Protein AF-A0A354WRD9-F1 (afdb_monomer)

Secondary structure (DSSP, 8-state):
-----SHHHHHHHHHHHHHHHHHHHHHHTGGG-----TT---SPPHHHHHHHHHHHHHTSS--EEEEES--SSHHHHHHHHHHHHHTT-EEEEETHHHHHHHHTT---BGGGTEEEEESSGGGGHHHHHHHHHHHHHTS-PPTT----

Solvent-accessible surface area (backbone atoms only — not comparable to full-atom values): 8241 Å² total; per-residue (Å²): 127,69,91,54,100,43,72,68,39,51,50,55,47,48,54,53,48,48,52,51,23,44,52,57,54,56,60,50,47,49,96,78,45,76,81,55,56,86,83,32,59,40,74,72,50,73,67,57,50,58,67,45,47,63,39,49,75,72,49,66,27,72,45,75,46,82,46,72,40,58,51,96,52,44,66,58,40,38,52,51,54,51,54,41,40,74,67,41,21,36,34,36,24,15,18,51,32,38,54,34,29,49,77,71,66,50,79,72,32,76,95,65,32,29,34,32,23,27,66,51,73,50,39,52,39,37,60,52,52,42,58,55,47,46,39,42,72,75,63,63,48,59,91,86,68,77,88,121

Mean predicted aligned error: 3.72 Å

Sequence (148 aa):
MTRNNRLHDAFESGIASALCAEFLEALKYLHGAEPYAEPEMGHLTDAFVRNLGVPLVTGDIPGVAVIIGGAEDPAETVALAKSYQAQGILVTLTGDSIKHCFDAGMKLGENVRVVPLGYEMQSVIHVVSVAVRAALIFGNVTPGDFAS

Foldseek 3Di:
DDPDPDPVVVVVVVVVVLVVLVVVLVVCCPPNHPNDDPPADAADDPVLLVVVQVCCVVCLAVEEAEAEAADPDLVVLLVVLVVSLVVSHQYEYEACSVVSNVVVVHDEDPVSSYHYQYNDRSSSSNVVVSVVVNCVPVVVDDPPPPPD

Structure (mmCIF, N/CA/C/O backbone):
data_AF-A0A354WRD9-F1
#
_entry.id   AF-A0A354WRD9-F1
#
loop_
_atom_site.group_PDB
_atom_site.id
_atom_site.type_symbol
_atom_site.label_atom_id
_atom_site.label_alt_id
_atom_site.label_comp_id
_atom_site.label_asym_id
_atom_site.label_entity_id
_atom_site.label_seq_id
_atom_site.pdbx_PDB_ins_code
_atom_site.Cartn_x
_atom_site.Cartn_y
_atom_site.Cartn_z
_atom_site.occupancy
_atom_site.B_iso_or_equiv
_atom_site.auth_seq_id
_atom_site.auth_comp_id
_atom_site.auth_asym_id
_atom_site.auth_atom_id
_atom_site.pdbx_PDB_model_num
ATOM 1 N N . MET A 1 1 ? 26.420 0.449 -1.248 1.00 60.06 1 MET A N 1
ATOM 2 C CA . MET A 1 1 ? 25.764 1.711 -0.853 1.00 60.06 1 MET A CA 1
ATOM 3 C C . MET A 1 1 ? 26.837 2.751 -0.604 1.00 60.06 1 MET A C 1
ATOM 5 O O . MET A 1 1 ? 27.723 2.525 0.218 1.00 60.06 1 MET A O 1
ATOM 9 N N . THR A 1 2 ? 26.822 3.827 -1.379 1.00 69.94 2 THR A N 1
ATOM 10 C CA . THR A 1 2 ? 27.725 4.968 -1.222 1.00 69.94 2 THR A CA 1
ATOM 11 C C . THR A 1 2 ? 27.353 5.715 0.063 1.00 69.94 2 THR A C 1
ATOM 13 O O . THR A 1 2 ? 26.193 6.007 0.312 1.00 69.94 2 THR A O 1
ATOM 16 N N . ARG A 1 3 ? 28.327 5.978 0.943 1.00 77.62 3 ARG A N 1
ATOM 17 C CA . ARG A 1 3 ? 28.104 6.647 2.247 1.00 77.62 3 ARG A CA 1
ATOM 18 C C . ARG A 1 3 ? 28.240 8.171 2.163 1.00 77.62 3 ARG A C 1
ATOM 20 O O . ARG A 1 3 ? 28.581 8.825 3.143 1.00 77.62 3 ARG A O 1
ATOM 27 N N . ASN A 1 4 ? 28.064 8.723 0.969 1.00 86.00 4 ASN A N 1
ATOM 28 C CA . ASN A 1 4 ? 28.227 10.145 0.722 1.00 86.00 4 ASN A CA 1
ATOM 29 C C . ASN A 1 4 ? 26.901 10.860 0.986 1.00 86.00 4 ASN A C 1
ATOM 31 O O . ASN A 1 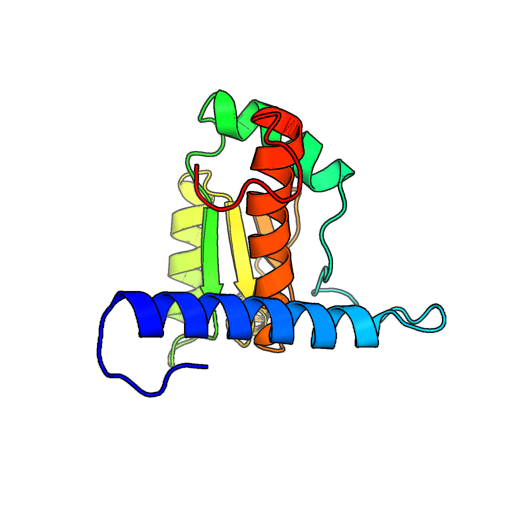4 ? 25.838 10.368 0.625 1.00 86.00 4 ASN A O 1
ATOM 35 N N . ASN A 1 5 ? 26.964 12.060 1.558 1.00 88.81 5 ASN A N 1
ATOM 36 C CA . ASN A 1 5 ? 25.773 12.864 1.832 1.00 88.81 5 ASN A CA 1
ATOM 37 C C . ASN A 1 5 ? 25.369 13.687 0.597 1.00 88.81 5 ASN A C 1
ATOM 39 O O . ASN A 1 5 ? 25.329 14.916 0.653 1.00 88.81 5 ASN A O 1
ATOM 43 N N . ARG A 1 6 ? 25.124 13.026 -0.543 1.00 92.94 6 ARG A N 1
ATOM 44 C CA . ARG A 1 6 ? 24.565 13.665 -1.745 1.00 92.94 6 ARG A CA 1
ATOM 45 C C . ARG A 1 6 ? 23.190 13.092 -2.056 1.00 92.94 6 ARG A C 1
ATOM 47 O O . ARG A 1 6 ? 22.888 11.951 -1.729 1.00 92.94 6 ARG A O 1
ATOM 54 N N . LEU A 1 7 ? 22.374 13.893 -2.737 1.00 92.12 7 LEU A N 1
ATOM 55 C CA . LEU A 1 7 ? 20.997 13.534 -3.070 1.00 92.12 7 LEU A CA 1
ATOM 56 C C . LEU A 1 7 ? 20.901 12.223 -3.869 1.00 92.12 7 LEU A C 1
ATOM 58 O O . LEU A 1 7 ? 20.078 11.374 -3.549 1.00 92.12 7 LEU A O 1
ATOM 62 N N . HIS A 1 8 ? 21.770 12.038 -4.866 1.00 90.50 8 HIS A N 1
ATOM 63 C CA . HIS A 1 8 ? 21.810 10.805 -5.656 1.00 90.50 8 HIS A CA 1
ATOM 64 C C . HIS A 1 8 ? 22.080 9.570 -4.784 1.00 90.50 8 HIS A C 1
ATOM 66 O O . HIS A 1 8 ? 21.358 8.586 -4.880 1.00 90.50 8 HIS A O 1
ATOM 72 N N . ASP A 1 9 ? 23.048 9.650 -3.869 1.00 92.06 9 ASP A N 1
ATOM 73 C CA . ASP A 1 9 ? 23.394 8.541 -2.974 1.00 92.06 9 ASP A CA 1
ATOM 74 C C . ASP A 1 9 ? 22.236 8.178 -2.022 1.00 92.06 9 ASP A C 1
ATOM 76 O O . ASP A 1 9 ? 22.028 7.004 -1.701 1.00 92.06 9 ASP A O 1
ATOM 80 N N . ALA A 1 10 ? 21.443 9.172 -1.601 1.00 92.44 10 ALA A N 1
ATOM 81 C CA . ALA A 1 10 ? 20.232 8.948 -0.816 1.00 92.44 10 ALA A CA 1
ATOM 82 C C . ALA A 1 10 ? 19.139 8.228 -1.628 1.00 92.44 10 ALA A C 1
ATOM 84 O O . ALA A 1 10 ? 18.525 7.296 -1.108 1.00 92.44 10 ALA A O 1
ATOM 85 N N . PHE A 1 11 ? 18.934 8.594 -2.901 1.00 91.94 11 PHE A N 1
ATOM 86 C CA . PHE A 1 11 ? 18.001 7.888 -3.790 1.00 91.94 11 PHE A CA 1
ATOM 87 C C . PHE A 1 11 ? 18.424 6.436 -4.039 1.00 91.94 11 PHE A C 1
ATOM 89 O O . PHE A 1 11 ? 17.612 5.532 -3.852 1.00 91.94 11 PHE A O 1
ATOM 96 N N . GLU A 1 12 ? 19.697 6.198 -4.363 1.00 92.50 12 GLU A N 1
ATOM 97 C CA . GLU A 1 12 ? 20.256 4.847 -4.539 1.00 92.50 12 GLU A CA 1
ATOM 98 C C . GLU A 1 12 ? 20.089 3.989 -3.275 1.00 92.50 12 GLU A C 1
ATOM 100 O O . GLU A 1 12 ? 19.733 2.812 -3.338 1.00 92.50 12 GLU A O 1
ATOM 105 N N . SER A 1 13 ? 20.284 4.586 -2.096 1.00 94.12 13 SER A N 1
ATOM 106 C CA . SER A 1 13 ? 20.060 3.902 -0.815 1.00 94.12 13 SER A CA 1
ATOM 107 C C . SER A 1 13 ? 18.575 3.599 -0.563 1.00 94.12 13 SER A C 1
ATOM 109 O O . SER A 1 13 ? 18.242 2.557 0.007 1.00 94.12 13 SER A O 1
ATOM 111 N N . GLY A 1 14 ? 17.672 4.473 -1.016 1.00 94.12 14 GLY A N 1
ATOM 112 C CA . GLY A 1 14 ? 16.226 4.246 -0.990 1.00 94.12 14 GLY A CA 1
ATOM 113 C C 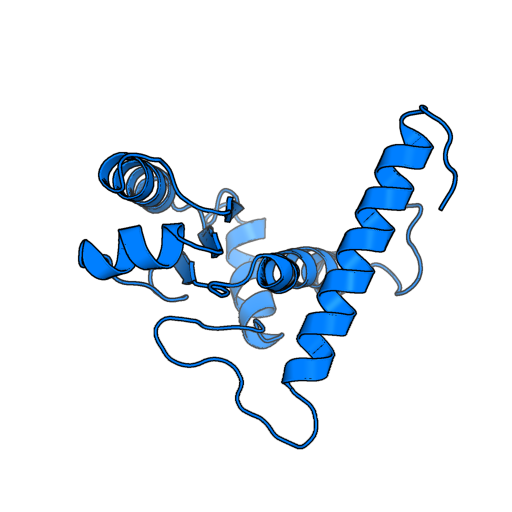. GLY A 1 14 ? 15.800 3.082 -1.888 1.00 94.12 14 GLY A C 1
ATOM 114 O O . GLY A 1 14 ? 15.078 2.196 -1.436 1.00 94.12 14 GLY A O 1
ATOM 115 N N . ILE A 1 15 ? 16.316 3.023 -3.120 1.00 94.25 15 ILE A N 1
ATOM 116 C CA . ILE A 1 15 ? 16.084 1.909 -4.057 1.00 94.25 15 ILE A CA 1
ATOM 117 C C . ILE A 1 15 ? 16.603 0.598 -3.462 1.00 94.25 15 ILE A C 1
ATOM 119 O O . ILE A 1 15 ? 15.889 -0.403 -3.450 1.00 94.25 15 ILE A O 1
ATOM 123 N N . ALA A 1 16 ? 17.811 0.609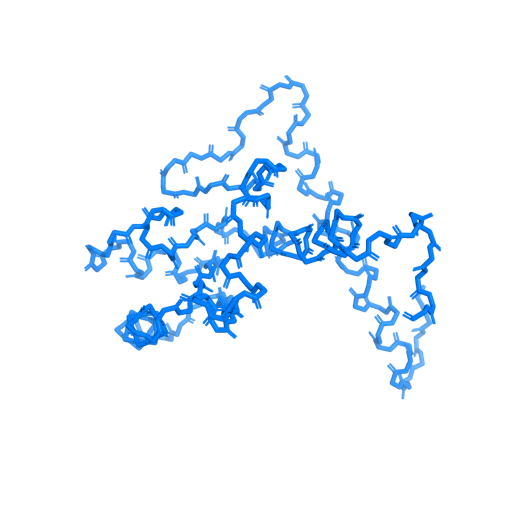 -2.891 1.00 95.12 16 ALA A N 1
ATOM 124 C CA . ALA A 1 16 ? 18.357 -0.558 -2.204 1.00 95.12 16 ALA A CA 1
ATOM 125 C C . ALA A 1 16 ? 17.451 -1.024 -1.050 1.00 95.12 16 ALA A C 1
ATOM 127 O O . ALA A 1 16 ? 17.269 -2.224 -0.859 1.00 95.12 16 ALA A O 1
ATOM 128 N N . SER A 1 17 ? 16.842 -0.093 -0.310 1.00 96.06 17 SER A N 1
ATOM 129 C CA . SER A 1 17 ? 15.900 -0.418 0.769 1.00 96.06 17 SER A CA 1
ATOM 130 C C . SER A 1 17 ? 14.602 -1.034 0.240 1.00 96.06 17 SER A C 1
ATOM 132 O O . SER A 1 17 ? 14.117 -2.001 0.824 1.00 96.06 17 SER A O 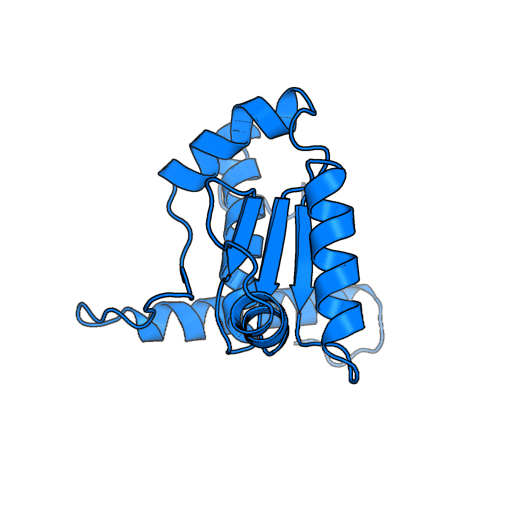1
ATOM 134 N N . ALA A 1 18 ? 14.074 -0.537 -0.882 1.00 96.38 18 ALA A N 1
ATOM 135 C CA . ALA A 1 18 ? 12.910 -1.124 -1.545 1.00 96.38 18 ALA A CA 1
ATOM 136 C C . ALA A 1 18 ? 13.195 -2.560 -2.025 1.00 96.38 18 ALA A C 1
ATOM 138 O O . ALA A 1 18 ? 12.406 -3.461 -1.760 1.00 96.38 18 ALA A O 1
ATOM 139 N N . LEU A 1 19 ? 14.361 -2.805 -2.632 1.00 96.19 19 LEU A N 1
ATOM 140 C CA . LEU A 1 19 ? 14.782 -4.154 -3.031 1.00 96.19 19 LEU A CA 1
ATOM 141 C C . LEU A 1 19 ? 14.933 -5.091 -1.825 1.00 96.19 19 LEU A C 1
ATOM 143 O O . LEU A 1 19 ? 14.494 -6.237 -1.869 1.00 96.19 19 LEU A O 1
ATOM 147 N N . CYS A 1 20 ? 15.511 -4.609 -0.721 1.00 97.56 20 CYS A N 1
ATOM 148 C CA . CYS A 1 20 ? 15.577 -5.376 0.524 1.00 97.56 20 CYS A CA 1
ATOM 149 C C . CYS A 1 20 ? 14.180 -5.722 1.056 1.00 97.56 20 CYS A C 1
ATOM 151 O O . CYS A 1 20 ? 13.962 -6.856 1.476 1.00 97.56 20 CYS A O 1
ATOM 153 N N . ALA A 1 21 ? 13.240 -4.774 1.024 1.00 98.00 21 ALA A N 1
ATOM 154 C CA . ALA A 1 21 ? 11.855 -5.019 1.410 1.00 98.00 21 ALA A CA 1
ATOM 155 C C . ALA A 1 21 ? 11.204 -6.086 0.515 1.00 98.00 21 ALA A C 1
ATOM 157 O O . ALA A 1 21 ? 10.552 -6.990 1.031 1.00 98.00 21 ALA A O 1
ATOM 158 N N . GLU A 1 22 ? 11.448 -6.044 -0.798 1.00 98.00 22 GLU A N 1
ATOM 159 C CA . GLU A 1 22 ? 10.936 -7.044 -1.739 1.00 98.00 22 GLU A CA 1
ATOM 160 C C . GLU A 1 22 ? 11.519 -8.432 -1.481 1.00 98.00 22 GLU A C 1
ATOM 162 O O . GLU A 1 22 ? 10.783 -9.415 -1.490 1.00 98.00 22 GLU A O 1
ATOM 167 N N . PHE A 1 23 ? 12.817 -8.527 -1.178 1.00 97.75 23 PHE A N 1
ATOM 168 C CA . PHE A 1 23 ? 13.424 -9.797 -0.789 1.00 97.75 23 PHE A CA 1
ATOM 169 C C . PHE A 1 23 ? 12.809 -10.350 0.495 1.00 97.75 23 PHE A C 1
ATOM 171 O O . PHE A 1 23 ? 12.454 -11.525 0.533 1.00 97.75 23 PHE A O 1
ATOM 178 N N . LEU A 1 24 ? 12.658 -9.522 1.532 1.00 97.50 24 LEU A N 1
ATOM 179 C CA . LEU A 1 24 ? 12.046 -9.948 2.791 1.00 97.50 24 LEU A CA 1
ATOM 180 C C . LEU A 1 24 ? 10.606 -10.423 2.585 1.00 97.50 24 LEU A C 1
ATOM 182 O O . LEU A 1 24 ? 10.235 -11.462 3.123 1.00 97.50 24 LEU A O 1
ATOM 186 N N . GLU A 1 25 ? 9.820 -9.707 1.783 1.00 97.94 25 GLU A N 1
ATOM 187 C CA . GLU A 1 25 ? 8.458 -10.115 1.444 1.00 97.94 25 GLU A CA 1
ATOM 188 C C . GLU A 1 25 ? 8.429 -11.405 0.620 1.00 97.94 25 GLU A C 1
ATOM 190 O O . GLU A 1 25 ? 7.704 -12.331 0.966 1.00 97.94 25 GLU A O 1
ATOM 195 N N . ALA A 1 26 ? 9.266 -11.540 -0.410 1.00 97.25 26 ALA A N 1
ATOM 196 C CA . ALA A 1 26 ? 9.339 -12.759 -1.215 1.00 97.25 26 ALA A CA 1
ATOM 197 C C . ALA A 1 26 ? 9.687 -13.998 -0.371 1.00 97.25 26 ALA A C 1
ATOM 199 O O . ALA A 1 26 ? 9.128 -15.075 -0.591 1.00 97.25 26 ALA A O 1
ATOM 200 N N . LEU A 1 27 ? 10.566 -13.848 0.6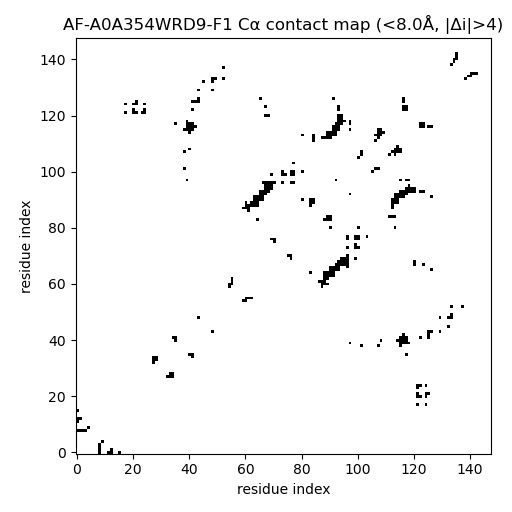29 1.00 97.25 27 LEU A N 1
ATOM 201 C CA . LEU A 1 27 ? 10.911 -14.928 1.556 1.00 97.25 27 LEU A CA 1
ATOM 202 C C . LEU A 1 27 ? 9.701 -15.427 2.363 1.00 97.25 27 LEU A C 1
ATOM 204 O O . LEU A 1 27 ? 9.636 -16.621 2.654 1.00 97.25 27 LEU A O 1
ATOM 208 N N . LYS A 1 28 ? 8.727 -14.562 2.683 1.00 97.00 28 LYS A N 1
ATOM 209 C CA . LYS A 1 28 ? 7.514 -14.959 3.421 1.00 97.00 28 LYS A CA 1
ATOM 210 C C . LYS A 1 28 ? 6.619 -15.923 2.642 1.00 97.00 28 LYS A C 1
ATOM 212 O O . LYS A 1 28 ? 5.911 -16.708 3.260 1.00 97.00 28 LYS A O 1
ATOM 217 N N . TYR A 1 29 ? 6.656 -15.876 1.311 1.00 96.50 29 TYR A N 1
ATOM 218 C CA . TYR A 1 29 ? 5.827 -16.712 0.431 1.00 96.50 29 TYR A CA 1
ATOM 219 C C . TYR A 1 29 ? 6.512 -18.019 0.001 1.00 96.50 29 TYR A C 1
ATOM 221 O O . TYR A 1 29 ? 5.962 -18.789 -0.792 1.00 96.50 29 TYR A O 1
ATOM 229 N N . LEU A 1 30 ? 7.725 -18.300 0.488 1.00 95.56 30 LEU A N 1
ATOM 230 C CA . LEU A 1 30 ? 8.421 -19.536 0.143 1.00 95.56 30 LEU A CA 1
ATOM 231 C C . LEU A 1 30 ? 7.668 -20.777 0.638 1.00 95.56 30 LEU A C 1
ATOM 233 O O . LEU A 1 30 ? 6.922 -20.749 1.612 1.00 95.56 30 LEU A O 1
ATOM 237 N N . HIS A 1 31 ? 7.903 -21.900 -0.042 1.00 95.06 31 HIS A N 1
ATOM 238 C CA . HIS A 1 31 ? 7.375 -23.219 0.330 1.00 95.06 31 HIS A CA 1
ATOM 239 C C . HIS A 1 31 ? 5.839 -23.322 0.387 1.00 95.06 31 HIS A C 1
ATOM 241 O O . HIS A 1 31 ? 5.315 -24.223 1.036 1.00 95.06 31 HIS A O 1
ATOM 247 N N . GLY A 1 32 ? 5.124 -22.443 -0.326 1.00 90.25 32 GLY A N 1
ATOM 248 C CA . GLY A 1 32 ? 3.659 -22.450 -0.372 1.00 90.25 32 GLY A CA 1
AT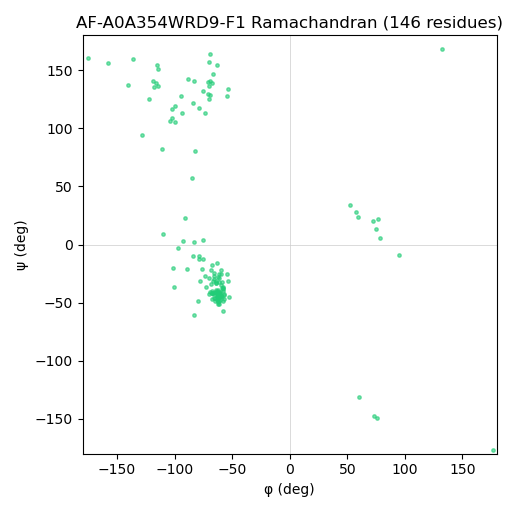OM 249 C C . GLY A 1 32 ? 3.005 -21.868 0.880 1.00 90.25 32 GLY A C 1
ATOM 250 O O . GLY A 1 32 ? 1.863 -22.205 1.174 1.00 90.25 32 GLY A O 1
ATOM 251 N N . ALA A 1 33 ? 3.731 -21.040 1.633 1.00 95.50 33 ALA A N 1
ATOM 252 C CA . ALA A 1 33 ? 3.176 -20.322 2.768 1.00 95.50 33 ALA A CA 1
ATOM 253 C C . ALA A 1 33 ? 2.131 -19.282 2.325 1.00 95.50 33 ALA A C 1
ATOM 255 O O . ALA A 1 33 ? 2.265 -18.647 1.278 1.00 95.50 33 ALA A O 1
ATOM 256 N N . GLU A 1 34 ? 1.127 -19.075 3.176 1.00 95.44 34 GLU A N 1
ATOM 257 C CA . GLU A 1 34 ? 0.129 -18.007 3.071 1.00 95.44 34 GLU A CA 1
ATOM 258 C C . GLU A 1 34 ? 0.382 -17.006 4.213 1.00 95.44 34 GLU A C 1
ATOM 260 O O . GLU A 1 34 ? -0.209 -17.128 5.286 1.00 95.44 34 GLU A O 1
ATOM 265 N N . PRO A 1 35 ? 1.340 -16.070 4.055 1.00 95.81 35 PRO A N 1
ATOM 266 C CA . PRO A 1 35 ? 1.821 -15.249 5.168 1.00 95.81 35 PRO A CA 1
ATOM 267 C C . PRO A 1 35 ? 0.860 -14.135 5.595 1.00 95.81 35 PRO A C 1
ATOM 269 O O . PRO A 1 35 ? 1.068 -13.539 6.648 1.00 95.81 35 PRO A O 1
ATOM 272 N N . TYR A 1 36 ? -0.166 -13.849 4.794 1.00 96.94 36 TYR A N 1
ATOM 273 C CA . TYR A 1 36 ? -1.153 -12.809 5.060 1.00 96.94 36 TYR A CA 1
ATOM 274 C C . TYR A 1 36 ? -2.546 -13.408 5.186 1.00 96.94 36 TYR A C 1
ATOM 276 O O . TYR A 1 36 ? -2.923 -14.299 4.425 1.00 96.94 36 TYR A O 1
ATOM 284 N N . ALA A 1 37 ? -3.307 -12.880 6.138 1.00 94.94 37 ALA A N 1
ATOM 285 C CA . ALA A 1 37 ? -4.696 -13.229 6.378 1.00 94.94 37 ALA A CA 1
ATOM 286 C C . ALA A 1 37 ? -5.512 -11.956 6.618 1.00 94.94 37 ALA A C 1
ATOM 288 O O . ALA A 1 37 ? -4.963 -10.917 6.988 1.00 94.94 37 ALA A O 1
ATOM 289 N N . GLU A 1 38 ? -6.831 -12.047 6.442 1.00 92.50 38 GLU A N 1
ATOM 290 C CA . GLU A 1 38 ? -7.715 -10.901 6.646 1.00 92.50 38 GLU A CA 1
ATOM 291 C C . GLU A 1 38 ? -7.506 -10.264 8.041 1.00 92.50 38 GLU A C 1
ATOM 293 O O . GLU A 1 38 ? -7.448 -10.979 9.046 1.00 92.50 38 GLU A O 1
ATOM 298 N N . PRO A 1 39 ? -7.408 -8.924 8.130 1.00 94.56 39 PRO A N 1
ATOM 299 C CA . PRO A 1 39 ? -7.738 -7.963 7.079 1.00 94.56 39 PRO A CA 1
ATOM 300 C C . PRO A 1 39 ? -6.629 -7.707 6.050 1.00 94.56 39 PRO A C 1
ATOM 302 O O . PRO A 1 39 ? -6.918 -7.048 5.063 1.00 94.56 39 PRO A O 1
ATOM 305 N N . GLU A 1 40 ? -5.397 -8.176 6.247 1.00 96.94 40 GLU A N 1
ATOM 306 C CA . GLU A 1 40 ? -4.262 -7.906 5.355 1.00 96.94 40 GLU A CA 1
ATOM 307 C C . GLU A 1 40 ? -4.411 -8.618 4.002 1.00 96.94 40 GLU A C 1
ATOM 309 O O . GLU A 1 40 ? -4.846 -9.766 3.928 1.00 96.94 40 GLU A O 1
ATOM 314 N N . MET A 1 41 ? -4.020 -7.943 2.919 1.00 96.81 41 MET A N 1
ATOM 315 C CA . MET A 1 41 ? -4.060 -8.503 1.563 1.00 96.81 41 MET A CA 1
ATOM 316 C C . MET A 1 41 ? -2.694 -8.980 1.060 1.00 96.81 41 MET A C 1
ATOM 318 O O . MET A 1 41 ? -2.645 -9.775 0.123 1.00 96.81 41 MET A O 1
ATOM 322 N N . GLY A 1 42 ? -1.587 -8.504 1.636 1.00 97.06 42 GLY A N 1
ATOM 323 C CA . GLY A 1 42 ? -0.249 -8.851 1.173 1.00 97.06 42 GLY A CA 1
ATOM 324 C C . GLY A 1 42 ? 0.002 -8.434 -0.280 1.00 97.06 42 GLY A C 1
ATOM 325 O O . GLY A 1 42 ? -0.249 -7.293 -0.682 1.00 97.06 42 GLY A O 1
ATOM 326 N N . HIS A 1 43 ? 0.531 -9.364 -1.078 1.00 96.88 43 HIS A N 1
ATOM 327 C CA . HIS A 1 43 ? 0.907 -9.107 -2.461 1.00 96.88 43 HIS A CA 1
ATOM 328 C C . HIS A 1 43 ? -0.320 -8.903 -3.360 1.00 96.88 43 HIS A C 1
ATOM 330 O O . HIS A 1 43 ? -1.181 -9.770 -3.499 1.00 96.88 43 HIS A O 1
ATOM 336 N N . LEU A 1 44 ? -0.352 -7.767 -4.057 1.00 96.31 44 LEU A N 1
ATOM 337 C CA . LEU A 1 44 ? -1.422 -7.420 -4.990 1.00 96.31 44 LEU A CA 1
ATOM 338 C C . LEU A 1 44 ? -1.161 -8.045 -6.365 1.00 96.31 44 LEU A C 1
ATOM 340 O O . LEU A 1 44 ? -0.139 -7.772 -6.992 1.00 96.31 44 LEU A O 1
ATOM 344 N N . THR A 1 45 ? -2.085 -8.866 -6.859 1.00 95.88 45 THR A N 1
ATOM 345 C CA . THR A 1 45 ? -1.904 -9.639 -8.102 1.00 95.88 45 THR A CA 1
ATOM 346 C C . THR A 1 45 ? -1.883 -8.772 -9.368 1.00 95.88 45 THR A C 1
ATOM 348 O O . THR A 1 45 ? -2.334 -7.629 -9.380 1.00 95.88 45 THR A O 1
ATOM 351 N N . ASP A 1 46 ? -1.412 -9.320 -10.488 1.00 96.06 46 ASP A N 1
ATOM 352 C CA . ASP A 1 46 ? -1.479 -8.629 -11.786 1.00 96.06 46 ASP A CA 1
ATOM 353 C C . ASP A 1 46 ? -2.916 -8.330 -12.232 1.00 96.06 46 ASP A C 1
ATOM 355 O O . ASP A 1 46 ? -3.153 -7.345 -12.931 1.00 96.06 46 ASP A O 1
ATOM 359 N N . ALA A 1 47 ? -3.886 -9.152 -11.818 1.00 94.94 47 ALA A N 1
ATOM 360 C CA . ALA A 1 47 ? -5.299 -8.886 -12.066 1.00 94.94 47 ALA A CA 1
ATOM 361 C C . ALA A 1 47 ? -5.744 -7.589 -11.371 1.00 94.94 47 ALA A C 1
ATOM 363 O O . ALA A 1 47 ? -6.372 -6.747 -12.011 1.00 94.94 47 ALA A O 1
ATOM 364 N N . PHE A 1 48 ? -5.327 -7.380 -10.117 1.00 94.56 48 PHE A N 1
ATOM 365 C CA . PHE A 1 48 ? -5.555 -6.129 -9.390 1.00 94.56 48 PHE A CA 1
ATOM 366 C C . PHE A 1 48 ? -4.956 -4.929 -10.144 1.00 94.56 48 PHE A C 1
ATOM 368 O O . PHE A 1 48 ? -5.644 -3.941 -10.392 1.00 94.56 48 PHE A O 1
ATOM 375 N N . VAL A 1 49 ? -3.698 -5.020 -10.599 1.00 94.56 49 VAL A N 1
ATOM 376 C CA . VAL A 1 49 ? -3.047 -3.925 -11.355 1.00 94.56 49 VAL A CA 1
ATOM 377 C C . VAL A 1 49 ? -3.801 -3.615 -12.652 1.00 94.56 49 VAL A C 1
ATOM 379 O O . VAL A 1 49 ? -3.998 -2.451 -13.000 1.00 94.56 49 VAL A O 1
ATOM 382 N N . ARG A 1 50 ? -4.271 -4.648 -13.361 1.00 93.94 50 ARG A N 1
ATOM 383 C CA . ARG A 1 50 ? -5.066 -4.489 -14.588 1.00 93.94 50 ARG A CA 1
ATOM 384 C C . ARG A 1 50 ? -6.403 -3.801 -14.326 1.00 93.94 50 ARG A C 1
ATOM 386 O O . ARG A 1 50 ? -6.787 -2.945 -15.123 1.00 93.94 50 ARG A O 1
ATOM 393 N N . ASN A 1 51 ? -7.058 -4.112 -13.208 1.00 91.94 51 ASN A N 1
ATOM 394 C CA . ASN A 1 51 ? -8.305 -3.465 -12.796 1.00 91.94 51 ASN A CA 1
ATOM 395 C C . ASN A 1 51 ? -8.119 -1.969 -12.503 1.00 91.94 51 ASN A C 1
ATOM 397 O O . ASN A 1 51 ? -9.027 -1.181 -12.759 1.00 91.94 51 ASN A O 1
ATOM 401 N N . LEU A 1 52 ? -6.940 -1.561 -12.022 1.00 89.25 52 LEU A N 1
ATOM 402 C CA . LEU A 1 52 ? -6.624 -0.151 -11.775 1.00 89.25 52 LEU A CA 1
ATOM 403 C C . LEU A 1 52 ? -6.319 0.653 -13.045 1.00 89.25 52 LEU A C 1
ATOM 405 O O . LEU A 1 52 ? -6.432 1.877 -13.023 1.00 89.25 52 LEU A O 1
ATOM 409 N N . GLY A 1 53 ? -5.951 -0.001 -14.150 1.00 83.69 53 GLY A N 1
ATOM 410 C CA . GLY A 1 53 ? -5.455 0.669 -15.355 1.00 83.69 53 GLY A CA 1
ATOM 411 C C . GLY A 1 53 ? -6.423 1.682 -15.952 1.00 83.69 53 GLY A C 1
ATOM 412 O O . GLY A 1 53 ? -6.089 2.857 -16.088 1.00 83.69 53 GLY A O 1
ATOM 413 N N . VAL A 1 54 ? -7.636 1.237 -16.293 1.00 90.12 54 VAL A N 1
ATOM 414 C CA . VAL A 1 54 ? -8.641 2.123 -16.902 1.00 90.12 54 VAL A CA 1
ATOM 415 C C . VAL A 1 54 ? -9.020 3.265 -15.948 1.00 90.12 54 VAL A C 1
ATOM 417 O O . VAL A 1 54 ? -8.888 4.412 -16.371 1.00 90.12 54 VAL A O 1
ATOM 420 N N . PRO A 1 55 ? -9.392 3.015 -14.674 1.00 91.19 55 PRO A N 1
ATOM 421 C CA . PRO A 1 55 ? -9.750 4.090 -13.747 1.00 91.19 55 PRO A CA 1
ATOM 422 C C . PRO A 1 55 ? -8.638 5.117 -13.494 1.00 91.19 55 PRO A C 1
ATOM 424 O O . PRO A 1 55 ? -8.938 6.299 -13.332 1.00 91.19 55 PRO A O 1
ATOM 427 N N . LEU A 1 56 ? -7.366 4.696 -13.469 1.00 88.69 56 LEU A N 1
ATOM 428 C CA . LEU A 1 56 ? -6.227 5.607 -13.307 1.00 88.69 56 LEU A CA 1
ATOM 429 C C . LEU A 1 56 ? -6.024 6.496 -14.540 1.00 88.69 56 LEU A C 1
ATOM 431 O O . LEU A 1 56 ? -5.770 7.689 -14.401 1.00 88.69 56 LEU A O 1
ATOM 435 N N . VAL A 1 57 ? -6.169 5.944 -15.748 1.00 89.31 57 VAL A N 1
ATOM 436 C CA . VAL A 1 57 ? -6.004 6.707 -16.999 1.00 89.31 57 VAL A CA 1
ATOM 437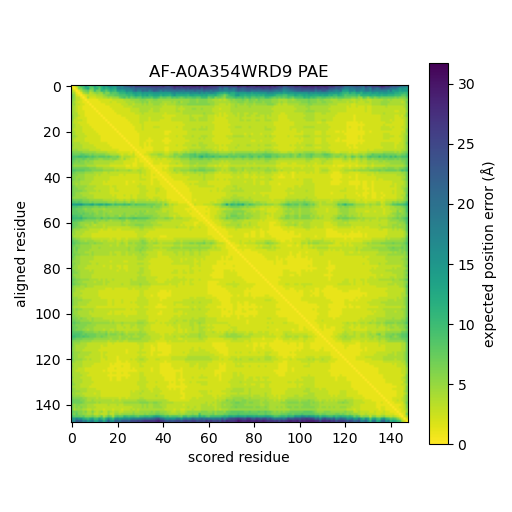 C C . VAL A 1 57 ? -7.174 7.663 -17.234 1.00 89.31 57 VAL A C 1
ATOM 439 O O . VAL A 1 57 ? -6.974 8.771 -17.726 1.00 89.31 57 VAL A O 1
ATOM 442 N N . THR A 1 58 ? -8.396 7.263 -16.873 1.00 92.12 58 THR A N 1
ATOM 443 C CA . THR A 1 58 ? -9.580 8.126 -17.000 1.00 92.12 58 THR A CA 1
ATOM 444 C C . THR A 1 58 ? -9.695 9.159 -15.878 1.00 92.12 58 THR A C 1
ATOM 446 O O . THR A 1 58 ? -10.553 10.034 -15.964 1.00 92.12 58 THR A O 1
ATOM 449 N N . GLY A 1 59 ? -8.870 9.060 -14.829 1.00 89.06 59 GLY A N 1
ATOM 450 C CA . GLY A 1 59 ? -8.921 9.931 -13.652 1.00 89.06 59 GLY A CA 1
ATOM 451 C C . GLY A 1 59 ? -10.085 9.644 -12.696 1.00 89.06 59 GLY A C 1
ATOM 452 O O . GLY A 1 59 ? -10.359 10.457 -11.818 1.00 89.06 59 GLY A O 1
ATOM 453 N N . ASP A 1 60 ? -10.762 8.499 -12.843 1.00 93.19 60 ASP A N 1
ATOM 454 C CA . ASP A 1 60 ? -11.800 8.045 -11.900 1.00 93.19 60 ASP A CA 1
ATOM 455 C C . ASP A 1 60 ? -11.193 7.632 -10.547 1.00 93.19 60 ASP A C 1
ATOM 457 O O . ASP A 1 60 ? -11.818 7.766 -9.493 1.00 93.19 60 ASP A O 1
ATOM 461 N N . ILE A 1 61 ? -9.944 7.163 -10.574 1.00 93.56 61 ILE A N 1
ATOM 462 C CA . ILE A 1 61 ? -9.062 7.134 -9.408 1.00 93.56 61 ILE A CA 1
ATOM 463 C C . ILE A 1 61 ? -8.067 8.288 -9.593 1.00 93.56 61 ILE A C 1
ATOM 465 O O . ILE A 1 61 ? -7.163 8.168 -10.421 1.00 93.56 61 ILE A O 1
ATOM 469 N N . PRO A 1 62 ? -8.198 9.400 -8.844 1.00 93.94 62 PRO A N 1
ATOM 470 C CA . PRO A 1 62 ? -7.356 10.584 -9.043 1.00 93.94 62 PRO A CA 1
ATOM 471 C C . PRO A 1 62 ? -5.890 10.363 -8.656 1.00 93.94 62 PRO A C 1
ATOM 473 O O . PRO A 1 62 ? -5.007 11.108 -9.072 1.00 93.94 62 PRO A O 1
ATOM 476 N N . GLY A 1 63 ? -5.633 9.367 -7.809 1.00 94.25 63 GLY A N 1
ATOM 477 C CA . GLY A 1 63 ? -4.308 9.039 -7.311 1.00 94.25 63 GLY A CA 1
ATOM 478 C C . GLY A 1 63 ? -4.342 7.907 -6.292 1.00 94.25 63 GLY A C 1
ATOM 479 O O . GLY A 1 63 ? -5.398 7.337 -5.997 1.00 94.25 63 GLY A O 1
ATOM 480 N N . VAL A 1 64 ? -3.165 7.603 -5.746 1.00 96.00 64 VAL A N 1
ATOM 481 C CA . VAL A 1 64 ? -2.960 6.575 -4.723 1.00 96.00 64 VAL A CA 1
ATOM 482 C C . VAL A 1 64 ? -2.337 7.221 -3.487 1.00 96.00 64 VAL A C 1
ATOM 484 O O . VAL A 1 64 ? -1.300 7.874 -3.588 1.00 96.00 64 VAL A O 1
ATOM 487 N N . ALA A 1 65 ? -2.962 7.046 -2.325 1.00 97.75 65 ALA A N 1
ATOM 488 C CA . ALA A 1 65 ? -2.451 7.507 -1.039 1.00 97.75 65 ALA A CA 1
ATOM 489 C C . ALA A 1 65 ? -1.847 6.330 -0.268 1.00 97.75 65 ALA A C 1
ATOM 491 O O . ALA A 1 65 ? -2.565 5.406 0.110 1.00 97.75 65 ALA A O 1
ATOM 492 N N . VAL A 1 66 ? -0.541 6.380 -0.002 1.00 98.06 66 VAL A N 1
ATOM 493 C CA . VAL A 1 66 ? 0.169 5.359 0.780 1.00 98.06 66 VAL A CA 1
ATOM 494 C C . VAL A 1 66 ? 0.341 5.849 2.215 1.00 98.06 66 VAL A C 1
ATOM 496 O O . VAL A 1 66 ? 1.151 6.737 2.473 1.00 98.06 66 VAL A O 1
ATOM 499 N N . ILE A 1 67 ? -0.440 5.296 3.143 1.00 98.00 67 ILE A N 1
ATOM 500 C CA . ILE A 1 67 ? -0.385 5.624 4.572 1.00 98.00 67 ILE A CA 1
ATOM 501 C C . ILE A 1 67 ? 0.424 4.538 5.283 1.00 98.00 67 ILE A C 1
ATOM 503 O O . ILE A 1 67 ? 0.057 3.365 5.261 1.00 98.00 67 ILE A O 1
ATOM 507 N N . ILE A 1 68 ? 1.526 4.940 5.911 1.00 96.81 68 ILE A N 1
ATOM 508 C CA . ILE A 1 68 ? 2.481 4.047 6.575 1.00 96.81 68 ILE A CA 1
ATOM 509 C C . ILE A 1 68 ? 2.527 4.392 8.066 1.00 96.81 68 ILE A C 1
ATOM 511 O O . ILE A 1 68 ? 2.602 5.567 8.424 1.00 96.81 68 ILE A O 1
ATOM 515 N N . GLY A 1 69 ? 2.513 3.377 8.930 1.00 96.00 69 GLY A N 1
ATOM 516 C CA . GLY A 1 69 ? 2.414 3.557 10.378 1.00 96.00 69 GLY A CA 1
ATOM 517 C C . GLY A 1 69 ? 1.002 3.977 10.775 1.00 96.00 69 GLY A C 1
ATOM 518 O O . GLY A 1 69 ? 0.045 3.581 10.119 1.00 96.00 69 GLY A O 1
ATOM 519 N N . GLY A 1 70 ? 0.866 4.779 11.825 1.00 94.25 70 GLY A N 1
ATOM 520 C CA . GLY A 1 70 ? -0.395 5.364 12.278 1.00 94.25 70 GL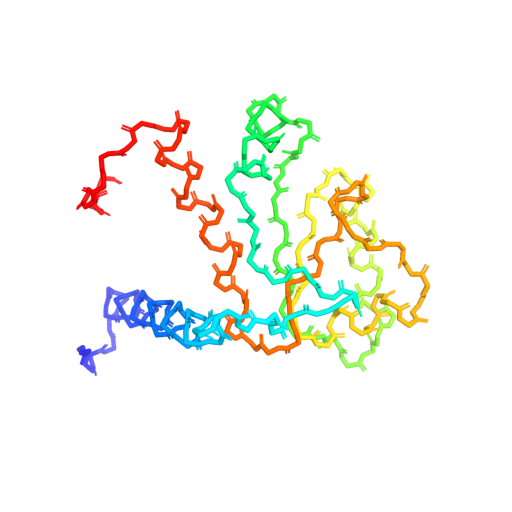Y A CA 1
ATOM 521 C C . GLY A 1 70 ? -0.129 6.612 13.121 1.00 94.25 70 GLY A C 1
ATOM 522 O O . GLY A 1 70 ? 0.966 6.771 13.658 1.00 94.25 70 GLY A O 1
ATOM 523 N N . ALA A 1 71 ? -1.107 7.514 13.201 1.00 96.06 71 ALA A N 1
ATOM 524 C CA . ALA A 1 71 ? -1.032 8.682 14.081 1.00 96.06 71 ALA A CA 1
ATOM 525 C C . ALA A 1 71 ? -1.144 8.274 15.561 1.00 96.06 71 ALA A C 1
ATOM 527 O O . ALA A 1 71 ? -1.720 7.230 15.864 1.00 96.06 71 ALA A O 1
ATOM 528 N N . GLU A 1 72 ? -0.636 9.108 16.476 1.00 95.62 72 GLU A N 1
ATOM 529 C CA . GLU A 1 72 ? 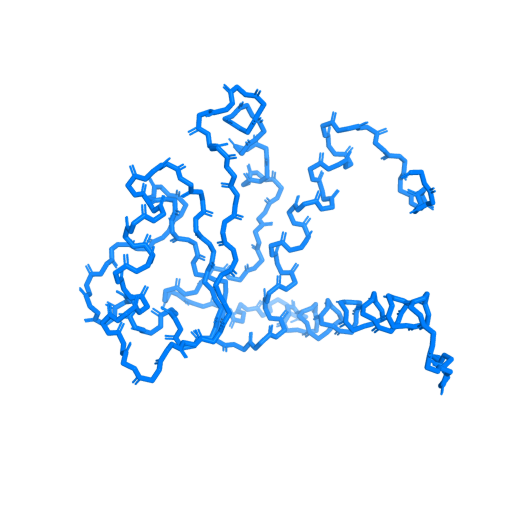-0.765 8.870 17.925 1.00 95.62 72 GLU A CA 1
ATOM 530 C C . GLU A 1 72 ? -2.235 8.772 18.358 1.00 95.62 72 GLU A C 1
ATOM 532 O O . GLU A 1 72 ? -2.572 7.933 19.193 1.00 95.62 72 GLU A O 1
ATOM 537 N N . ASP A 1 73 ? -3.107 9.591 17.759 1.00 97.12 73 ASP A N 1
ATOM 538 C CA . ASP A 1 73 ? -4.557 9.436 17.848 1.00 97.12 73 ASP A CA 1
ATOM 539 C C . ASP A 1 73 ? -5.079 8.604 16.655 1.00 97.12 73 ASP A C 1
ATOM 541 O O . ASP A 1 73 ? -5.068 9.073 15.506 1.00 97.12 73 ASP A O 1
ATOM 545 N N . PRO A 1 74 ? -5.600 7.383 16.888 1.00 97.56 74 PRO A N 1
ATOM 546 C CA . PRO A 1 74 ? -6.202 6.561 15.844 1.00 97.56 74 PRO A CA 1
ATOM 547 C C . PRO A 1 74 ? -7.300 7.272 15.044 1.00 97.56 74 PRO A C 1
ATOM 549 O O . PRO A 1 74 ? -7.456 7.006 13.847 1.00 97.56 74 PRO A O 1
ATOM 552 N N . ALA A 1 75 ? -8.043 8.196 15.666 1.00 97.69 75 ALA A N 1
ATOM 553 C CA . ALA A 1 75 ? -9.125 8.921 15.010 1.00 97.69 75 ALA A CA 1
ATOM 554 C C . ALA A 1 75 ? -8.625 9.802 13.855 1.00 97.69 75 ALA A C 1
ATOM 556 O O . ALA A 1 75 ? -9.314 9.915 12.838 1.00 97.69 75 ALA A O 1
ATOM 557 N N . GLU A 1 76 ? -7.417 10.362 13.956 1.00 98.06 76 GLU A N 1
ATOM 558 C CA . GLU A 1 76 ? -6.809 11.151 12.879 1.00 98.06 76 GLU A CA 1
ATOM 559 C C . GLU A 1 76 ? -6.494 10.281 11.660 1.00 98.06 76 GLU A C 1
ATOM 561 O O . GLU A 1 76 ? -6.783 10.663 10.524 1.00 98.06 76 GLU A O 1
ATOM 566 N N . THR A 1 77 ? -5.976 9.070 11.893 1.00 98.00 77 THR A N 1
ATOM 567 C CA . THR A 1 77 ? -5.685 8.111 10.814 1.00 98.00 77 THR A CA 1
ATOM 568 C C . THR A 1 77 ? -6.967 7.723 10.075 1.00 98.00 77 THR A C 1
ATOM 570 O O . THR A 1 77 ? -7.019 7.735 8.844 1.00 98.00 77 THR A O 1
ATOM 573 N N . VAL A 1 78 ? -8.029 7.439 10.833 1.00 98.12 78 VAL A N 1
ATOM 574 C CA . VAL A 1 78 ? -9.359 7.099 10.308 1.00 98.12 78 VAL A CA 1
ATOM 575 C C . VAL A 1 78 ? -9.956 8.265 9.519 1.00 98.12 78 VAL A C 1
ATOM 577 O O . VAL A 1 78 ? -10.501 8.064 8.432 1.00 98.12 78 VAL A O 1
ATOM 580 N N . ALA A 1 79 ? -9.862 9.488 10.045 1.00 98.12 79 ALA A N 1
ATOM 581 C CA . ALA A 1 79 ? -10.369 10.684 9.383 1.00 98.12 79 ALA A CA 1
ATOM 582 C C . ALA A 1 79 ? -9.634 10.951 8.061 1.00 98.12 79 ALA A C 1
ATOM 584 O O . ALA A 1 79 ? -10.279 11.231 7.047 1.00 98.12 79 ALA A O 1
ATOM 585 N N . LEU A 1 80 ? -8.307 10.797 8.047 1.00 98.19 80 LEU A N 1
ATOM 586 C CA . LEU A 1 80 ? -7.487 10.948 6.848 1.00 98.19 80 LEU A CA 1
ATOM 587 C C . LEU A 1 80 ? -7.852 9.908 5.781 1.00 98.19 80 LEU A C 1
ATOM 589 O O . LEU A 1 80 ? -8.121 10.273 4.635 1.00 98.19 80 LEU A O 1
ATOM 593 N N . ALA A 1 81 ? -7.929 8.628 6.159 1.00 97.88 81 ALA A N 1
ATOM 594 C CA . ALA A 1 81 ? -8.292 7.551 5.241 1.00 97.88 81 ALA A CA 1
ATOM 595 C C . ALA A 1 81 ? -9.692 7.761 4.640 1.00 97.88 81 ALA A C 1
ATOM 597 O O . ALA A 1 81 ? -9.863 7.654 3.425 1.00 97.88 81 ALA A O 1
ATOM 598 N N . LYS A 1 82 ? -10.683 8.142 5.460 1.00 97.62 82 LYS A N 1
ATOM 599 C CA . LYS A 1 82 ? -12.041 8.474 4.988 1.00 97.62 82 LYS A CA 1
ATOM 600 C C . LYS A 1 82 ? -12.057 9.679 4.053 1.00 97.62 82 LYS A C 1
ATOM 602 O O . LYS A 1 82 ? -12.791 9.666 3.069 1.00 97.62 82 LYS A O 1
ATOM 607 N N . SER A 1 83 ? -11.262 10.707 4.344 1.00 97.81 83 SER A N 1
ATOM 608 C CA . SER A 1 83 ? -11.167 11.901 3.501 1.00 97.81 83 SER A CA 1
ATOM 609 C C . SER A 1 83 ? -10.643 11.564 2.104 1.00 97.81 83 SER A C 1
ATOM 611 O O . SER A 1 83 ? -11.240 11.980 1.112 1.00 97.81 83 SER A O 1
ATOM 613 N N . TYR A 1 84 ? -9.576 10.764 2.004 1.00 97.94 84 TYR A N 1
ATOM 614 C CA . TYR A 1 84 ? -9.060 10.316 0.708 1.00 97.94 84 TYR A CA 1
ATOM 615 C C . TYR A 1 84 ? -10.033 9.377 -0.010 1.00 97.94 84 TYR A C 1
ATOM 617 O O . TYR A 1 84 ? -10.299 9.564 -1.197 1.00 97.94 84 TYR A O 1
ATOM 625 N N . GLN A 1 85 ? -10.640 8.434 0.712 1.00 96.75 85 GLN A N 1
ATOM 626 C CA . GLN A 1 85 ? -11.658 7.545 0.154 1.00 96.75 85 GLN A CA 1
ATOM 627 C C . GLN A 1 85 ? -12.843 8.332 -0.437 1.00 96.75 85 GLN A C 1
ATOM 629 O O . GLN A 1 85 ? -13.296 8.026 -1.538 1.00 96.75 85 GLN A O 1
ATOM 634 N N . ALA A 1 86 ? -13.321 9.375 0.251 1.00 96.50 86 ALA A N 1
ATOM 635 C CA . ALA A 1 86 ? -14.415 10.229 -0.218 1.00 96.50 86 ALA A CA 1
ATOM 636 C C . ALA A 1 86 ? -14.057 11.039 -1.477 1.00 96.50 86 ALA A C 1
ATOM 638 O O . ALA A 1 86 ? -14.941 11.395 -2.251 1.00 96.50 86 ALA A O 1
ATOM 639 N N . GLN A 1 87 ? -12.768 11.298 -1.702 1.00 96.44 87 GLN A N 1
ATOM 640 C CA . GLN A 1 87 ? -12.249 11.927 -2.920 1.00 96.44 87 GLN A CA 1
ATOM 641 C C . GLN A 1 87 ? -12.042 10.919 -4.066 1.00 96.44 87 GLN A C 1
ATOM 643 O O . GLN A 1 87 ? -11.557 11.294 -5.128 1.00 96.44 87 GLN A O 1
ATOM 648 N N . GLY A 1 88 ? -12.383 9.640 -3.868 1.00 94.44 88 GLY A N 1
ATOM 649 C CA . GLY A 1 88 ? -12.214 8.578 -4.865 1.00 94.44 88 GLY A CA 1
ATOM 650 C C . GLY A 1 88 ? -10.782 8.048 -4.994 1.00 94.44 88 GLY A C 1
ATOM 651 O O . GLY A 1 88 ? -10.525 7.214 -5.865 1.00 94.44 88 GLY A O 1
ATOM 652 N N . ILE A 1 89 ? -9.863 8.499 -4.135 1.00 96.69 89 ILE A N 1
ATOM 653 C CA . ILE A 1 89 ? -8.453 8.089 -4.114 1.00 96.69 89 ILE A CA 1
ATOM 654 C C . ILE A 1 89 ? -8.345 6.645 -3.619 1.00 96.69 89 ILE A C 1
ATOM 656 O O . ILE A 1 89 ? -9.028 6.246 -2.675 1.00 96.69 89 ILE A O 1
ATOM 660 N N . LEU A 1 90 ? -7.459 5.865 -4.243 1.00 96.81 90 LEU A N 1
ATOM 661 C CA . LEU A 1 90 ? -7.092 4.546 -3.738 1.00 96.81 90 LEU A CA 1
ATOM 662 C C . LEU A 1 90 ? -6.194 4.718 -2.512 1.00 96.81 90 LEU A C 1
ATOM 664 O O . LEU A 1 90 ? -5.070 5.198 -2.627 1.00 96.81 90 LEU A O 1
ATOM 668 N N . VAL A 1 91 ? -6.673 4.322 -1.341 1.00 98.25 91 VAL A N 1
ATOM 669 C CA . VAL A 1 91 ? -5.902 4.369 -0.098 1.00 98.25 91 VAL A CA 1
ATOM 670 C C . VAL A 1 91 ? -5.250 3.013 0.123 1.00 98.25 91 VAL A C 1
ATOM 672 O O . VAL A 1 91 ? -5.936 1.997 0.113 1.00 98.25 91 VAL A O 1
ATOM 675 N N . THR A 1 92 ? -3.944 2.979 0.356 1.00 98.25 92 THR A N 1
ATOM 676 C CA . THR A 1 92 ? -3.227 1.779 0.798 1.00 98.25 92 THR A CA 1
ATOM 677 C C . THR A 1 92 ? -2.681 1.993 2.201 1.00 98.25 92 THR A C 1
ATOM 679 O O . THR A 1 92 ? -2.123 3.056 2.480 1.00 98.25 92 THR A O 1
ATOM 682 N N . LEU A 1 93 ? -2.827 0.996 3.068 1.00 98.50 93 LEU A N 1
ATOM 683 C CA . LEU A 1 93 ? -2.467 1.074 4.482 1.00 98.50 93 LEU A CA 1
ATOM 684 C C . LEU A 1 93 ? -1.340 0.088 4.806 1.00 98.50 93 LEU A C 1
ATOM 686 O O . LEU A 1 93 ? -1.347 -1.053 4.341 1.00 98.50 93 LEU A O 1
ATOM 690 N N . THR A 1 94 ? -0.386 0.512 5.626 1.00 98.25 94 THR A N 1
ATOM 691 C CA . THR A 1 94 ? 0.706 -0.320 6.147 1.00 98.25 94 THR A CA 1
ATOM 692 C C . THR A 1 94 ? 0.959 0.033 7.607 1.00 98.25 94 THR A C 1
ATOM 694 O O . THR A 1 94 ? 0.985 1.212 7.961 1.00 98.25 94 THR A O 1
ATOM 697 N N . GLY A 1 95 ? 1.167 -0.966 8.462 1.00 97.69 95 GLY A N 1
ATOM 698 C CA . GLY A 1 95 ? 1.365 -0.756 9.897 1.00 97.69 95 GLY A CA 1
ATOM 699 C C . GLY A 1 95 ? 0.079 -0.435 10.655 1.00 97.69 95 GLY A C 1
ATOM 700 O O . GLY A 1 95 ? -1.009 -0.880 10.285 1.00 97.69 95 GLY A O 1
ATOM 701 N N . ASP A 1 96 ? 0.210 0.347 11.728 1.00 97.69 96 ASP A N 1
ATOM 702 C CA . ASP A 1 96 ? -0.875 0.616 12.684 1.00 97.69 96 ASP A CA 1
ATOM 703 C C . ASP A 1 96 ? -2.112 1.274 12.057 1.00 97.69 96 ASP A C 1
ATOM 705 O O . ASP A 1 96 ? -3.221 1.123 12.565 1.00 97.69 96 ASP A O 1
ATOM 709 N N . SER A 1 97 ? -1.978 1.930 10.903 1.00 97.94 97 SER A N 1
ATOM 710 C CA . SER A 1 97 ? -3.103 2.493 10.153 1.00 97.94 97 SER A CA 1
ATOM 711 C C . SER A 1 97 ? -4.133 1.450 9.743 1.00 97.94 97 SER A C 1
ATOM 713 O O . SER A 1 97 ? -5.327 1.762 9.736 1.00 97.94 97 SER A O 1
ATOM 715 N N . ILE A 1 98 ? -3.705 0.212 9.468 1.00 98.19 98 ILE A N 1
ATOM 716 C CA . ILE A 1 98 ? -4.613 -0.912 9.218 1.00 98.19 98 ILE A CA 1
ATOM 717 C C . ILE A 1 98 ? -5.465 -1.144 10.460 1.00 98.19 98 ILE A C 1
ATOM 719 O O . ILE A 1 98 ? -6.692 -1.153 10.370 1.00 98.19 98 ILE A O 1
ATOM 723 N N . LYS A 1 99 ? -4.817 -1.258 11.625 1.00 97.00 99 LYS A N 1
ATOM 724 C CA . LYS A 1 99 ? -5.484 -1.490 12.905 1.00 97.00 99 LYS A CA 1
ATOM 725 C C . LYS A 1 99 ? -6.446 -0.355 13.249 1.00 97.00 99 LYS A C 1
ATOM 727 O O . LYS A 1 99 ? -7.598 -0.622 13.569 1.00 97.00 99 LYS A O 1
ATOM 732 N N . HIS A 1 100 ? -6.012 0.899 13.121 1.00 97.94 100 HIS A N 1
ATOM 733 C CA . HIS A 1 100 ? -6.845 2.073 13.397 1.00 97.94 100 HIS A CA 1
ATOM 734 C C . HIS A 1 100 ? -8.122 2.072 12.548 1.00 97.94 100 HIS A C 1
ATOM 736 O O . HIS A 1 100 ? -9.217 2.272 13.073 1.00 97.94 100 HIS A O 1
ATOM 742 N N . CYS A 1 101 ? -7.999 1.813 11.243 1.00 97.88 101 CYS A N 1
ATOM 743 C CA . CYS A 1 101 ? -9.147 1.785 10.339 1.00 97.88 101 CYS A CA 1
ATOM 744 C C . CYS A 1 101 ? -10.057 0.577 10.595 1.00 97.88 101 CYS A C 1
ATOM 746 O O . CYS A 1 101 ? -11.280 0.728 10.617 1.00 97.88 101 CYS A O 1
ATOM 748 N N . PHE A 1 102 ? -9.471 -0.603 10.807 1.00 96.88 102 PHE A N 1
ATOM 749 C CA . PHE A 1 102 ? -10.209 -1.840 11.049 1.00 96.88 102 PHE A CA 1
ATOM 750 C C . PHE A 1 102 ? -10.996 -1.792 12.366 1.00 96.88 102 PHE A C 1
ATOM 752 O O . PHE A 1 102 ? -12.203 -2.033 12.367 1.00 96.88 102 PHE A O 1
ATOM 759 N N . ASP A 1 103 ? -10.353 -1.390 13.466 1.00 96.88 103 ASP A N 1
ATOM 760 C CA . ASP A 1 103 ? -10.980 -1.293 14.791 1.00 96.88 103 ASP A CA 1
ATOM 761 C C . ASP A 1 103 ? -12.076 -0.212 14.829 1.00 96.88 103 ASP A C 1
ATOM 763 O O . ASP A 1 103 ? -13.073 -0.349 15.537 1.00 96.88 103 ASP A O 1
ATOM 767 N N . ALA A 1 104 ? -11.941 0.843 14.017 1.00 96.88 104 ALA A N 1
ATOM 768 C CA . ALA A 1 104 ? -12.975 1.860 13.823 1.00 96.88 104 ALA A CA 1
ATOM 769 C C . ALA A 1 104 ? -14.148 1.395 12.933 1.00 96.88 104 ALA A C 1
ATOM 771 O O . ALA A 1 104 ? -15.032 2.195 12.605 1.00 96.88 104 ALA A O 1
ATOM 772 N N . GLY A 1 105 ? -14.159 0.127 12.509 1.00 96.12 105 GLY A N 1
ATOM 773 C CA . GLY A 1 105 ? -15.219 -0.474 11.705 1.00 96.12 105 GLY A CA 1
ATOM 774 C C . GLY A 1 105 ? -15.246 -0.001 10.251 1.00 96.12 105 GLY A C 1
ATOM 775 O O . GLY A 1 105 ? -16.288 -0.100 9.596 1.00 96.12 105 GLY A O 1
ATOM 776 N N . MET A 1 106 ? -14.142 0.546 9.725 1.00 96.38 106 MET A N 1
ATOM 777 C CA . MET A 1 106 ? -14.057 0.841 8.295 1.00 96.38 106 MET A CA 1
ATOM 778 C C . MET A 1 106 ? -14.050 -0.459 7.495 1.00 96.38 106 MET A C 1
ATOM 780 O O . MET A 1 106 ? -13.369 -1.422 7.840 1.00 96.38 106 MET A O 1
ATOM 784 N N . LYS A 1 107 ? -14.782 -0.470 6.378 1.00 95.94 107 LYS A N 1
ATOM 785 C CA . LYS A 1 107 ? -14.651 -1.545 5.395 1.00 95.94 107 LYS A CA 1
ATOM 786 C C . LYS A 1 107 ? -13.307 -1.395 4.692 1.00 95.94 107 LYS A C 1
ATOM 788 O O . LYS A 1 107 ? -13.004 -0.310 4.198 1.00 95.94 107 LYS A O 1
ATOM 793 N N . LEU A 1 108 ? -12.554 -2.486 4.636 1.00 96.44 108 LEU A N 1
ATOM 794 C CA . LEU A 1 108 ? -11.262 -2.582 3.966 1.00 96.44 108 LEU A CA 1
ATOM 795 C C . LEU A 1 108 ? -11.368 -3.560 2.783 1.00 96.44 108 LEU A C 1
ATOM 797 O O . LEU A 1 108 ? -12.202 -4.464 2.794 1.00 96.44 108 LEU A O 1
ATOM 801 N N . GLY A 1 109 ? -10.553 -3.347 1.754 1.00 94.12 109 GLY A N 1
ATOM 802 C CA . GLY A 1 109 ? -10.461 -4.151 0.538 1.00 94.12 109 GLY A CA 1
ATOM 803 C C . GLY A 1 109 ? -10.467 -3.327 -0.757 1.00 94.12 109 GLY A C 1
ATOM 804 O O . GLY A 1 109 ? -10.805 -2.138 -0.776 1.00 94.12 109 GLY A O 1
ATOM 805 N N . GLU A 1 110 ? -10.140 -3.995 -1.867 1.00 89.81 110 GLU A N 1
ATOM 806 C CA . GLU A 1 110 ? -10.122 -3.426 -3.230 1.00 89.81 110 GLU A CA 1
ATOM 807 C C . GLU A 1 110 ? -11.451 -2.744 -3.593 1.00 89.81 110 GLU A C 1
ATOM 809 O O . GLU A 1 110 ? -11.466 -1.604 -4.055 1.00 89.81 110 GLU A O 1
ATOM 814 N N . ASN A 1 111 ? -12.577 -3.400 -3.291 1.00 89.38 111 ASN A N 1
ATOM 815 C CA . ASN A 1 111 ? -13.927 -2.950 -3.660 1.00 89.38 111 ASN A CA 1
ATOM 816 C C . ASN A 1 111 ? -14.321 -1.590 -3.069 1.00 89.38 111 ASN A C 1
ATOM 818 O O . ASN A 1 111 ? -15.194 -0.908 -3.600 1.00 89.38 111 ASN A O 1
ATOM 822 N N . VAL A 1 112 ? -13.708 -1.211 -1.948 1.00 93.69 112 VAL A N 1
ATOM 823 C CA . VAL A 1 112 ? -13.967 0.053 -1.246 1.00 93.69 112 VAL A CA 1
ATOM 824 C C . VAL A 1 112 ? -12.787 1.017 -1.347 1.00 93.69 112 VAL A C 1
ATOM 826 O O . VAL A 1 112 ? -12.804 2.058 -0.694 1.00 93.69 112 VAL A O 1
ATOM 829 N N . ARG A 1 113 ? -11.784 0.693 -2.179 1.00 94.12 113 ARG A N 1
ATOM 830 C CA . ARG A 1 113 ? -10.580 1.498 -2.433 1.00 94.12 113 ARG A CA 1
ATOM 831 C C . ARG A 1 113 ? -9.761 1.816 -1.173 1.00 94.12 113 ARG A C 1
ATOM 833 O O . ARG A 1 113 ? -9.077 2.832 -1.133 1.00 94.12 113 ARG A O 1
ATOM 840 N N . VAL A 1 114 ? -9.812 0.953 -0.155 1.00 97.50 114 VAL A N 1
ATOM 841 C CA . VAL A 1 114 ? -8.987 1.066 1.061 1.00 97.50 114 VAL A CA 1
ATOM 842 C C . VAL A 1 114 ? -8.297 -0.272 1.288 1.00 97.50 114 VAL A C 1
ATOM 844 O O . VAL A 1 114 ? -8.884 -1.183 1.854 1.00 97.50 114 VAL A O 1
ATOM 847 N N . VAL A 1 115 ? -7.072 -0.410 0.797 1.00 98.06 115 VAL A N 1
ATOM 848 C CA . VAL A 1 115 ? -6.346 -1.675 0.659 1.00 98.06 115 VAL A CA 1
ATOM 849 C C . VAL A 1 115 ? -5.307 -1.828 1.780 1.00 98.06 115 VAL A C 1
ATOM 851 O O . VAL A 1 115 ? -4.294 -1.127 1.777 1.00 98.06 115 VAL A O 1
ATOM 854 N N . PRO A 1 116 ? -5.526 -2.726 2.749 1.00 98.12 116 PRO A N 1
ATOM 855 C CA . PRO A 1 116 ? -4.546 -3.039 3.788 1.00 98.12 116 PRO A CA 1
ATOM 856 C C . PRO A 1 116 ? -3.465 -3.985 3.247 1.00 98.12 116 PRO A C 1
ATOM 858 O O . PRO A 1 116 ? -3.759 -5.107 2.848 1.00 98.12 116 PRO A O 1
ATOM 861 N N . LEU A 1 117 ? -2.208 -3.540 3.224 1.00 98.19 117 LEU A N 1
ATOM 862 C CA . LEU A 1 117 ? -1.091 -4.328 2.689 1.00 98.19 117 LEU A CA 1
ATOM 863 C C . LEU A 1 117 ? -0.560 -5.306 3.736 1.00 98.19 117 LEU A C 1
ATOM 865 O O . LEU A 1 117 ? -0.627 -6.514 3.536 1.00 98.19 117 LEU A O 1
ATOM 869 N N . GLY A 1 118 ? -0.080 -4.780 4.860 1.00 97.75 118 GLY A N 1
ATOM 870 C CA . GLY A 1 118 ? 0.411 -5.574 5.974 1.00 97.75 118 GLY A CA 1
ATOM 871 C C . GLY A 1 118 ? 0.802 -4.730 7.186 1.00 97.75 118 GLY A C 1
ATOM 872 O O . GLY A 1 118 ? 1.038 -3.524 7.070 1.00 97.75 118 GLY A O 1
ATOM 873 N N . TYR A 1 119 ? 0.873 -5.346 8.364 1.00 97.38 119 TYR A N 1
ATOM 874 C CA . TYR A 1 119 ? 1.291 -4.666 9.597 1.00 97.38 119 TYR A CA 1
ATOM 875 C C . TYR A 1 119 ? 2.795 -4.377 9.636 1.00 97.38 119 TYR A C 1
ATOM 877 O O . TYR A 1 119 ? 3.239 -3.428 10.278 1.00 97.38 119 TYR A O 1
ATOM 885 N N . GLU A 1 120 ? 3.602 -5.175 8.946 1.00 96.31 120 GLU A N 1
ATOM 886 C CA . GLU A 1 120 ? 5.047 -4.969 8.907 1.00 96.31 120 GLU A CA 1
ATOM 887 C C . GLU A 1 120 ? 5.434 -3.918 7.859 1.00 96.31 120 GLU A C 1
ATOM 889 O O . GLU A 1 120 ? 4.883 -3.885 6.757 1.00 96.31 120 GLU A O 1
ATOM 894 N N . MET A 1 121 ? 6.413 -3.067 8.179 1.00 94.81 121 MET A N 1
ATOM 895 C CA . MET A 1 121 ? 6.785 -1.908 7.353 1.00 94.81 121 MET A CA 1
ATOM 896 C C . MET A 1 121 ? 7.201 -2.274 5.928 1.00 94.81 121 MET A C 1
ATOM 898 O O . MET A 1 121 ? 6.884 -1.548 4.989 1.00 94.81 121 MET A O 1
ATOM 902 N N . GLN A 1 122 ? 7.892 -3.398 5.742 1.00 96.88 122 GLN A N 1
ATOM 903 C CA . GLN A 1 122 ? 8.358 -3.815 4.423 1.00 96.88 122 GLN A CA 1
ATOM 904 C C . GLN A 1 122 ? 7.212 -4.197 3.470 1.00 96.88 122 GLN A C 1
ATOM 906 O O . GLN A 1 122 ? 7.411 -4.139 2.260 1.00 96.88 122 GLN A O 1
ATOM 911 N N . SER A 1 123 ? 6.000 -4.466 3.976 1.00 97.81 123 SER A N 1
ATOM 912 C CA . SER A 1 123 ? 4.818 -4.748 3.143 1.00 97.81 123 SER A CA 1
ATOM 913 C C . SER A 1 123 ? 4.394 -3.564 2.262 1.00 97.81 123 SER A C 1
ATOM 915 O O . SER A 1 123 ? 3.703 -3.756 1.260 1.00 97.81 123 SER A O 1
ATOM 917 N N . VAL A 1 124 ? 4.888 -2.347 2.545 1.00 97.81 124 VAL A N 1
ATOM 918 C CA . VAL A 1 124 ? 4.742 -1.180 1.657 1.00 97.81 124 VAL A CA 1
ATOM 919 C C . VAL A 1 124 ? 5.264 -1.462 0.242 1.00 97.81 124 VAL A C 1
ATOM 921 O O . VAL A 1 124 ? 4.792 -0.880 -0.736 1.00 97.81 124 VAL A O 1
ATOM 924 N N . ILE A 1 125 ? 6.203 -2.400 0.093 1.00 98.12 125 ILE A N 1
ATOM 925 C CA . ILE A 1 125 ? 6.727 -2.797 -1.213 1.00 98.12 125 ILE A CA 1
ATOM 926 C C . ILE A 1 125 ? 5.635 -3.337 -2.143 1.00 98.12 125 ILE A C 1
ATOM 928 O O . ILE A 1 125 ? 5.745 -3.215 -3.362 1.00 98.12 125 ILE A O 1
ATOM 932 N N . HIS A 1 126 ? 4.535 -3.867 -1.600 1.00 98.00 126 HIS A N 1
ATOM 933 C CA . HIS A 1 126 ? 3.430 -4.363 -2.408 1.00 98.00 126 HIS A CA 1
ATOM 934 C C . HIS A 1 126 ? 2.784 -3.254 -3.247 1.00 98.00 126 HIS A C 1
ATOM 936 O O . HIS A 1 126 ? 2.515 -3.498 -4.423 1.00 98.00 126 HIS A O 1
ATOM 942 N N . VAL A 1 127 ? 2.625 -2.024 -2.733 1.00 97.31 127 VAL A N 1
ATOM 943 C CA . VAL A 1 127 ? 2.117 -0.902 -3.552 1.00 97.31 127 VAL A CA 1
ATOM 944 C C . VAL A 1 127 ? 3.187 -0.318 -4.477 1.00 97.31 127 VAL A C 1
ATOM 946 O O . VAL A 1 127 ? 2.873 0.075 -5.600 1.00 97.31 127 VAL A O 1
ATOM 949 N N . VAL A 1 128 ? 4.465 -0.347 -4.088 1.00 97.00 128 VAL A N 1
ATOM 950 C CA . VAL A 1 128 ? 5.565 0.018 -5.002 1.00 97.00 128 VAL A CA 1
ATOM 951 C C . VAL A 1 128 ? 5.563 -0.902 -6.228 1.00 97.00 128 VAL A C 1
ATOM 953 O O . VAL A 1 128 ? 5.624 -0.427 -7.362 1.00 97.00 128 VAL A O 1
ATOM 956 N N . SER A 1 129 ? 5.383 -2.211 -6.021 1.00 96.56 129 SER A N 1
ATOM 957 C CA . SER A 1 129 ? 5.295 -3.193 -7.106 1.00 96.56 129 SER A CA 1
ATOM 958 C C . SER A 1 129 ? 4.103 -2.945 -8.043 1.00 96.56 129 SER A C 1
ATOM 960 O O . SER A 1 129 ? 4.176 -3.299 -9.219 1.00 96.56 129 SER A O 1
ATOM 962 N N . VAL A 1 130 ? 3.011 -2.335 -7.556 1.00 95.44 130 VAL A N 1
ATOM 963 C CA . VAL A 1 130 ? 1.865 -1.933 -8.391 1.00 95.44 130 VAL A CA 1
ATOM 964 C C . VAL A 1 130 ? 2.272 -0.808 -9.334 1.00 95.44 130 VAL A C 1
ATOM 966 O O . VAL A 1 130 ? 1.999 -0.903 -10.527 1.00 95.44 130 VAL A O 1
ATOM 969 N N . ALA A 1 131 ? 2.960 0.223 -8.835 1.00 93.94 131 ALA A N 1
ATOM 970 C CA . ALA A 1 131 ? 3.426 1.332 -9.666 1.00 93.94 131 ALA A CA 1
ATOM 971 C C . ALA A 1 131 ? 4.430 0.863 -10.734 1.00 93.94 131 ALA A C 1
ATOM 973 O O . ALA A 1 131 ? 4.290 1.205 -11.909 1.00 93.94 131 ALA A O 1
ATOM 974 N N . VAL A 1 132 ? 5.389 0.012 -10.351 1.00 94.94 132 VAL A N 1
ATOM 975 C CA . VAL A 1 132 ? 6.366 -0.568 -11.288 1.00 94.94 132 VAL A CA 1
ATOM 976 C C . VAL A 1 132 ? 5.662 -1.412 -12.352 1.00 94.94 132 VAL A C 1
ATOM 978 O O . VAL A 1 132 ? 5.878 -1.212 -13.546 1.00 94.94 132 VAL A O 1
ATOM 981 N N . ARG A 1 133 ? 4.758 -2.318 -11.958 1.00 95.81 133 ARG A N 1
ATOM 982 C CA . ARG A 1 133 ? 4.013 -3.141 -12.923 1.00 95.81 133 ARG A CA 1
ATOM 983 C C . ARG A 1 133 ? 3.060 -2.327 -13.787 1.00 95.81 133 ARG A C 1
ATOM 985 O O . ARG A 1 133 ? 2.884 -2.677 -14.946 1.00 95.81 133 ARG A O 1
ATOM 992 N N . ALA A 1 134 ? 2.489 -1.232 -13.290 1.00 93.19 134 ALA A N 1
ATOM 993 C CA . ALA A 1 134 ? 1.694 -0.325 -14.113 1.00 93.19 134 ALA A CA 1
ATOM 994 C C . ALA A 1 134 ? 2.535 0.282 -15.252 1.00 93.19 134 ALA A C 1
ATOM 996 O O . ALA A 1 134 ? 2.069 0.327 -16.391 1.00 93.19 134 ALA A O 1
ATOM 997 N N . ALA A 1 135 ? 3.789 0.665 -14.990 1.00 93.00 135 ALA A N 1
ATOM 998 C CA . ALA A 1 135 ? 4.705 1.131 -16.033 1.00 93.00 135 ALA A CA 1
ATOM 999 C C . ALA A 1 135 ? 5.035 0.028 -17.057 1.00 93.00 135 ALA A C 1
ATOM 1001 O O . ALA A 1 135 ? 5.012 0.278 -18.262 1.00 93.00 135 ALA A O 1
ATOM 1002 N N . LEU A 1 136 ? 5.266 -1.207 -16.601 1.00 94.62 136 LEU A N 1
ATOM 1003 C CA . LEU A 1 136 ? 5.537 -2.347 -17.487 1.00 94.62 136 LEU A CA 1
ATOM 1004 C C . LEU A 1 136 ? 4.310 -2.738 -18.334 1.00 94.62 136 LEU A C 1
ATOM 1006 O O . LEU A 1 136 ? 4.441 -3.018 -19.522 1.00 94.62 136 LEU A O 1
ATOM 1010 N N . ILE A 1 137 ? 3.112 -2.752 -17.740 1.00 93.88 137 ILE A N 1
ATOM 1011 C CA . ILE A 1 137 ? 1.871 -3.208 -18.387 1.00 93.88 137 ILE A CA 1
ATOM 1012 C C . ILE A 1 137 ? 1.278 -2.129 -19.299 1.00 93.88 137 ILE A C 1
ATOM 1014 O O . ILE A 1 137 ? 0.894 -2.433 -20.426 1.00 93.88 137 ILE A O 1
ATOM 1018 N N . PHE A 1 138 ? 1.158 -0.890 -18.813 1.00 91.88 138 PHE A N 1
ATOM 1019 C CA . PHE A 1 138 ? 0.467 0.194 -19.523 1.00 91.88 138 PHE A CA 1
ATOM 1020 C C . PHE A 1 138 ? 1.430 1.144 -20.227 1.00 91.88 138 PHE A C 1
ATOM 1022 O O . PHE A 1 138 ? 1.132 1.618 -21.320 1.00 91.88 138 PHE A O 1
ATOM 1029 N N . GLY A 1 139 ? 2.583 1.414 -19.612 1.00 90.69 139 GLY A N 1
ATOM 1030 C CA . GLY A 1 139 ? 3.633 2.243 -20.205 1.00 90.69 139 GLY A CA 1
ATOM 1031 C C . GLY A 1 139 ? 4.481 1.503 -21.240 1.00 90.69 139 GLY A C 1
ATOM 1032 O O . GLY A 1 139 ? 5.219 2.148 -21.979 1.00 90.69 139 GLY A O 1
ATOM 1033 N N . ASN A 1 140 ? 4.372 0.169 -21.311 1.00 92.62 140 ASN A N 1
ATOM 1034 C CA . ASN A 1 140 ? 5.185 -0.687 -22.178 1.00 92.62 140 ASN A CA 1
ATOM 1035 C C . ASN A 1 140 ? 6.700 -0.434 -22.003 1.00 92.62 140 ASN A C 1
ATOM 1037 O O . ASN A 1 140 ? 7.475 -0.500 -22.959 1.00 92.62 140 ASN A O 1
ATOM 1041 N N . VAL A 1 141 ? 7.114 -0.109 -20.773 1.00 94.81 141 VAL A N 1
ATOM 1042 C CA . VAL A 1 141 ? 8.524 0.074 -20.413 1.00 94.81 141 VAL A CA 1
ATOM 1043 C C . VAL A 1 141 ? 9.218 -1.286 -20.427 1.00 94.81 141 VAL A C 1
ATOM 1045 O O . VAL A 1 141 ? 8.679 -2.279 -19.935 1.00 94.81 141 VAL A O 1
ATOM 1048 N N . THR A 1 142 ? 10.421 -1.348 -20.998 1.00 95.75 142 THR A N 1
ATOM 1049 C CA . THR A 1 142 ? 11.185 -2.601 -21.064 1.00 95.75 142 THR A CA 1
ATOM 1050 C C . THR A 1 142 ? 11.783 -2.920 -19.688 1.00 95.75 142 THR A C 1
ATOM 1052 O O . THR A 1 142 ? 12.411 -2.047 -19.089 1.00 95.75 142 THR A O 1
ATOM 1055 N N . PRO A 1 143 ? 11.653 -4.156 -19.165 1.00 94.94 143 PRO A N 1
ATOM 1056 C CA . PRO A 1 143 ? 12.310 -4.539 -17.918 1.00 94.94 143 PRO A CA 1
ATOM 1057 C C . PRO A 1 143 ? 13.823 -4.279 -17.965 1.00 94.94 143 PRO A C 1
ATOM 1059 O O . PRO A 1 143 ? 14.506 -4.728 -18.884 1.00 94.94 143 PRO A O 1
ATOM 1062 N N . GLY A 1 144 ? 14.343 -3.572 -16.960 1.00 92.44 144 GLY A N 1
ATOM 1063 C CA . GLY A 1 144 ? 15.749 -3.155 -16.891 1.00 92.44 144 GLY A CA 1
ATOM 1064 C C . GLY A 1 144 ? 16.025 -1.743 -17.420 1.00 92.44 144 GLY A C 1
ATOM 1065 O O . GLY A 1 144 ? 17.120 -1.231 -17.196 1.00 92.44 144 GLY A O 1
ATOM 1066 N N . ASP A 1 145 ? 15.047 -1.089 -18.051 1.00 93.12 145 ASP A N 1
ATOM 1067 C CA . ASP A 1 145 ? 15.136 0.322 -18.436 1.00 93.12 145 ASP A CA 1
ATOM 1068 C C . ASP A 1 145 ? 14.792 1.229 -17.242 1.00 93.12 145 ASP A C 1
ATOM 1070 O O . ASP A 1 145 ? 13.653 1.642 -17.046 1.00 93.12 145 ASP A O 1
ATOM 1074 N N . PHE A 1 146 ? 15.773 1.437 -16.358 1.00 81.75 146 PHE A N 1
ATOM 1075 C CA . PHE A 1 146 ? 15.592 2.171 -15.097 1.00 81.75 146 PHE A CA 1
ATOM 1076 C C . PHE A 1 146 ? 15.840 3.686 -15.215 1.00 81.75 146 PHE A C 1
ATOM 1078 O O . PHE A 1 146 ? 15.411 4.452 -14.359 1.00 81.75 146 PHE A O 1
ATOM 1085 N N . ALA A 1 147 ? 16.578 4.119 -16.239 1.00 68.88 147 ALA A N 1
ATOM 1086 C CA . ALA A 1 147 ? 17.112 5.480 -16.338 1.00 68.88 147 ALA A CA 1
ATOM 1087 C C . ALA A 1 147 ? 16.266 6.434 -17.201 1.00 68.88 147 ALA A C 1
ATOM 1089 O O . ALA A 1 147 ? 16.640 7.602 -17.335 1.00 68.88 147 ALA A O 1
ATOM 1090 N N . SER A 1 148 ? 15.190 5.931 -17.811 1.00 49.53 148 SER A N 1
ATOM 1091 C CA . SER A 1 148 ? 14.269 6.690 -18.663 1.00 49.53 148 SER A CA 1
ATOM 1092 C C . SER A 1 148 ? 13.294 7.545 -17.861 1.00 49.53 148 SER A C 1
ATOM 1094 O O . SER A 1 148 ? 12.636 6.970 -16.963 1.00 49.53 148 SER A O 1
#

pLDDT: mean 94.2, std 6.42, range [49.53, 98.5]

Nearest PDB structures (foldseek):
  6yua-assembly1_A  TM=9.806E-01  e=3.251E-13  Clostridium autoethanogenum DSM 10061
  6ytt-assembly1_A  TM=9.779E-01  e=1.625E-12  Clostridium autoethanogenum DSM 10061
  6ytt-assembly1_D  TM=9.797E-01  e=9.191E-12  Clostridium autoethanogenum DSM 10061
  1mjg-assembly2_P  TM=9.461E-01  e=2.867E-08  Neomoorella thermoacetica
  8cjc-assembly1_B  TM=9.506E-01  e=5.663E-08  Carboxydothermus hydrogenoformans Z-2901

Radius of gyration: 16.27 Å; Cα contacts (8 Å, |Δi|>4): 196; chains: 1; bounding box: 43×37×40 Å